Protein AF-A0A316GC61-F1 (afdb_monomer_lite)

Sequence (73 aa):
MNKQTTRQMETDDVLRVELEEFKREHRDLDVAISALEATAGDQLTIRRLKKQKLYIKDKIAQLEDRLTPDIIA

Secondary structure (DSSP, 8-state):
--HHHHHHHHHHHHHHHHHHHHHHHHHHHHHHHHHHHHTT--HHHHHHHHHHHHHHHHHHHHHHHHH-TTS--

Organism: NCBI:txid1826607

InterPro domains:
  IPR007420 Protein of unknown function DUF465 [PF04325] (20-64)
  IPR038444 DUF465 superfamily [G3DSA:6.10.280.50] (3-67)

Structure (mmCIF, N/CA/C/O backbon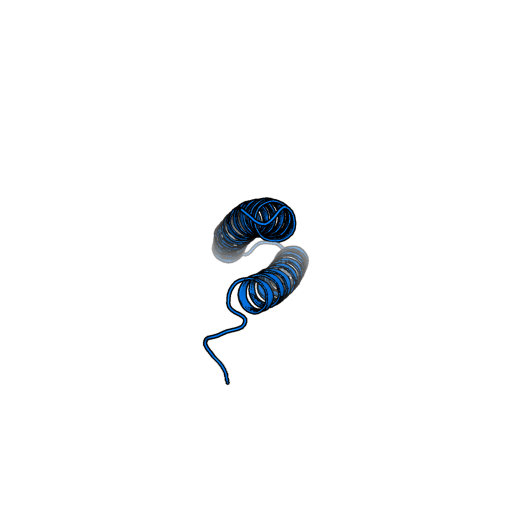e):
data_AF-A0A316GC61-F1
#
_entry.id   AF-A0A316GC61-F1
#
loop_
_atom_site.group_PDB
_atom_site.id
_atom_site.type_symbol
_atom_site.label_atom_id
_atom_site.label_alt_id
_atom_site.label_comp_id
_atom_site.label_asym_id
_atom_site.label_entity_id
_atom_site.label_seq_id
_atom_site.pdbx_PDB_ins_code
_atom_site.Cartn_x
_atom_site.Cartn_y
_atom_site.Cartn_z
_atom_site.occupancy
_atom_site.B_iso_or_equiv
_atom_site.auth_seq_id
_atom_site.auth_comp_id
_atom_site.auth_asym_id
_atom_site.auth_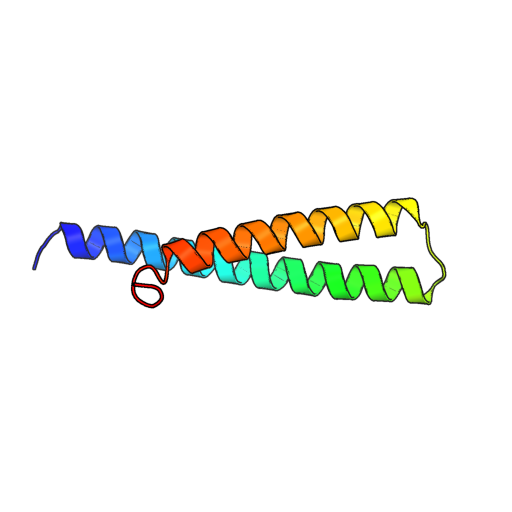atom_id
_atom_site.pdbx_PDB_model_num
ATOM 1 N N . MET A 1 1 ? -32.753 5.357 23.880 1.00 49.12 1 MET A N 1
ATOM 2 C CA . MET A 1 1 ? -31.691 5.310 22.850 1.00 49.12 1 MET A CA 1
ATOM 3 C C . MET A 1 1 ? -30.517 6.137 23.345 1.00 49.12 1 MET A C 1
ATOM 5 O O . MET A 1 1 ? -30.688 7.326 23.592 1.00 49.12 1 ME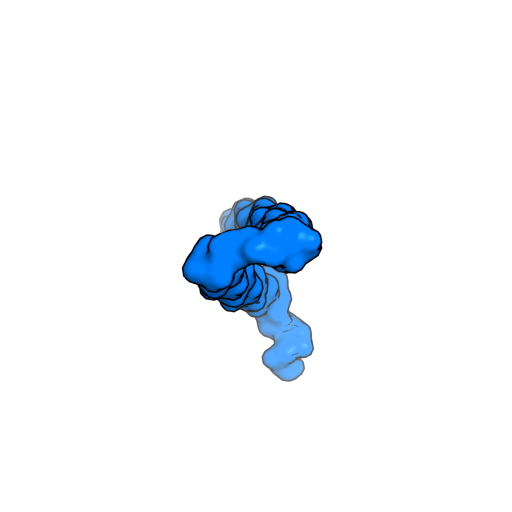T A O 1
ATOM 9 N N . ASN A 1 2 ? -29.379 5.495 23.608 1.00 49.50 2 ASN A N 1
ATOM 10 C CA . ASN A 1 2 ? -28.229 6.131 24.249 1.00 49.50 2 ASN A CA 1
ATOM 11 C C . ASN A 1 2 ? -27.507 7.046 23.255 1.00 49.50 2 ASN A C 1
ATOM 13 O O . ASN A 1 2 ? -27.034 6.583 22.222 1.00 49.50 2 ASN A O 1
ATOM 17 N N . LYS A 1 3 ? -27.360 8.331 23.604 1.00 58.38 3 LYS A N 1
ATOM 18 C CA . LYS A 1 3 ? -26.599 9.336 22.831 1.00 58.38 3 LYS A CA 1
ATOM 19 C C . LYS A 1 3 ? -25.131 8.945 22.570 1.00 58.38 3 LYS A C 1
ATOM 21 O O . LYS A 1 3 ? -24.467 9.569 21.751 1.00 58.38 3 LYS A O 1
ATOM 26 N N . GLN A 1 4 ? -24.613 7.945 23.285 1.00 60.03 4 GLN A N 1
ATOM 27 C CA . GLN A 1 4 ? -23.253 7.432 23.120 1.00 60.03 4 GLN A CA 1
ATOM 28 C C . GLN A 1 4 ? -23.120 6.499 21.907 1.00 60.03 4 GLN A C 1
ATOM 30 O O . GLN A 1 4 ? -22.131 6.597 21.189 1.00 60.03 4 GLN A O 1
ATOM 35 N N . THR A 1 5 ? -24.138 5.683 21.618 1.00 61.59 5 THR A N 1
ATOM 36 C CA . THR A 1 5 ? -24.128 4.751 20.478 1.00 61.59 5 THR A CA 1
ATOM 37 C C . THR A 1 5 ? -24.152 5.494 19.144 1.00 61.59 5 THR A C 1
ATOM 39 O O . THR A 1 5 ? -23.417 5.139 18.233 1.00 61.59 5 THR A O 1
ATOM 42 N N . THR A 1 6 ? -24.921 6.583 19.040 1.00 64.06 6 THR A N 1
ATOM 43 C CA . THR A 1 6 ? -24.970 7.407 17.819 1.00 64.06 6 THR A CA 1
ATOM 44 C C . THR A 1 6 ? -23.619 8.044 17.493 1.00 64.06 6 THR A C 1
ATOM 46 O O . THR A 1 6 ? -23.216 8.044 16.339 1.00 64.06 6 THR A O 1
ATOM 49 N N . ARG A 1 7 ? -22.880 8.515 18.507 1.00 64.62 7 ARG A N 1
ATOM 50 C CA . ARG A 1 7 ? -21.57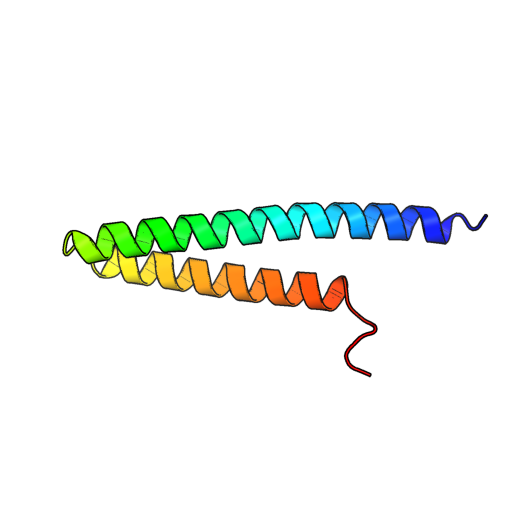0 9.158 18.309 1.00 64.62 7 ARG A CA 1
ATOM 51 C C . ARG A 1 7 ? -20.469 8.159 17.930 1.00 64.62 7 ARG A C 1
ATOM 53 O O . ARG A 1 7 ? -19.530 8.515 17.223 1.00 64.62 7 ARG A O 1
ATOM 60 N N . GLN A 1 8 ? -20.573 6.924 18.422 1.00 63.94 8 GLN A N 1
ATOM 61 C CA . GLN A 1 8 ? -19.683 5.825 18.041 1.00 63.94 8 GLN A CA 1
ATOM 62 C C . GLN A 1 8 ? -19.937 5.387 16.594 1.00 63.94 8 GLN A C 1
ATOM 64 O O . GLN A 1 8 ? -18.989 5.344 15.822 1.00 63.94 8 GLN A O 1
ATOM 69 N N . MET A 1 9 ? -21.202 5.204 16.193 1.00 63.38 9 MET A N 1
ATOM 70 C CA . MET A 1 9 ? -21.561 4.873 14.805 1.00 63.38 9 MET A CA 1
ATOM 71 C C . MET A 1 9 ? -21.053 5.919 13.800 1.00 63.38 9 MET A C 1
ATOM 73 O O . MET A 1 9 ? -20.434 5.552 12.809 1.00 63.38 9 MET A O 1
ATOM 77 N N . GLU A 1 10 ? -21.212 7.218 14.091 1.00 68.06 10 GLU A N 1
ATOM 78 C CA . GLU A 1 10 ? -20.667 8.296 13.245 1.00 68.06 10 GLU A CA 1
ATOM 79 C C . GLU A 1 10 ? -19.135 8.232 13.110 1.00 68.06 10 GLU A C 1
ATOM 81 O O . GLU A 1 10 ? -18.586 8.598 12.074 1.00 68.06 10 GLU A O 1
ATOM 86 N N . THR A 1 11 ? -18.432 7.762 14.144 1.00 79.00 11 THR A N 1
ATOM 87 C CA . THR A 1 11 ? -16.969 7.613 14.115 1.00 79.00 11 THR A CA 1
ATOM 88 C C . THR A 1 11 ? -16.558 6.402 13.278 1.00 79.00 11 THR A C 1
ATOM 90 O O . THR A 1 11 ? -15.616 6.496 12.494 1.00 79.00 11 THR A O 1
ATOM 93 N N . ASP A 1 12 ? -17.276 5.288 13.400 1.00 82.25 12 ASP A N 1
ATOM 94 C CA . ASP A 1 12 ? -16.997 4.064 12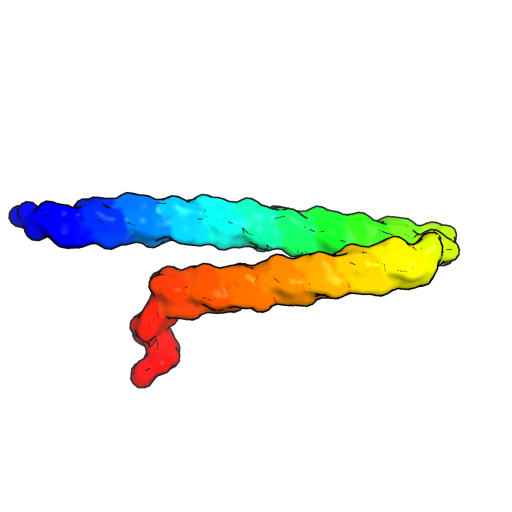.647 1.00 82.25 12 ASP A CA 1
ATOM 95 C C . ASP A 1 12 ? -17.285 4.250 11.154 1.00 82.25 12 ASP A C 1
ATOM 97 O O . ASP A 1 12 ? -16.504 3.807 10.314 1.00 82.25 12 ASP A O 1
ATOM 101 N N . ASP A 1 13 ? -18.354 4.967 10.801 1.00 84.69 13 ASP A N 1
ATOM 102 C CA . ASP A 1 13 ? -18.662 5.291 9.406 1.00 84.69 13 ASP A CA 1
ATOM 103 C C . ASP A 1 13 ? -17.558 6.149 8.763 1.00 84.69 13 ASP A C 1
ATOM 105 O O . ASP A 1 13 ? -17.147 5.877 7.634 1.00 84.69 13 ASP A O 1
ATOM 109 N N . VAL A 1 14 ? -17.002 7.126 9.492 1.00 87.81 14 VAL A N 1
ATOM 110 C CA . VAL A 1 14 ? -15.850 7.920 9.022 1.00 87.81 14 VAL A CA 1
ATOM 111 C C . VAL A 1 14 ? -14.613 7.042 8.829 1.00 87.81 14 VAL A C 1
ATOM 113 O O . VAL A 1 14 ? -13.973 7.111 7.780 1.00 87.81 14 VAL A O 1
ATOM 116 N N . LEU A 1 15 ? -14.301 6.173 9.795 1.00 87.62 15 LEU A N 1
ATOM 117 C CA . LEU A 1 15 ? -13.160 5.254 9.705 1.00 87.62 15 LEU A CA 1
ATOM 118 C C . LEU A 1 15 ? -13.300 4.277 8.527 1.00 87.62 15 LEU A C 1
ATOM 120 O O . LEU A 1 15 ? -12.307 3.947 7.882 1.00 87.62 15 LEU A O 1
ATOM 124 N N . ARG A 1 16 ? -14.523 3.836 8.205 1.00 88.31 16 ARG A N 1
ATOM 125 C CA . ARG A 1 16 ? -14.800 2.978 7.040 1.00 88.31 16 ARG A CA 1
ATOM 126 C C . ARG A 1 16 ? -14.586 3.708 5.719 1.00 88.31 16 ARG A C 1
ATOM 128 O O . ARG A 1 16 ? -14.054 3.107 4.790 1.00 88.31 16 ARG A O 1
ATOM 13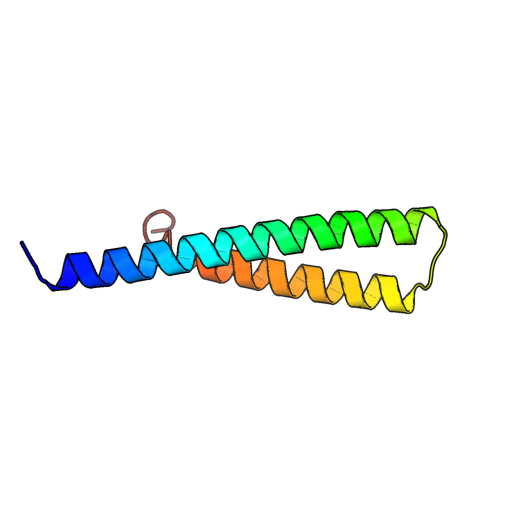5 N N . VAL A 1 17 ? -14.969 4.982 5.632 1.00 92.31 17 VAL A N 1
ATOM 136 C CA . VAL A 1 17 ? -14.695 5.808 4.445 1.00 92.31 17 VAL A CA 1
ATOM 137 C C . VAL A 1 17 ? -13.189 6.001 4.267 1.00 92.31 17 VAL A C 1
ATOM 139 O O . VAL A 1 17 ? -12.676 5.748 3.180 1.00 92.31 17 VAL A O 1
ATOM 142 N N . GLU A 1 18 ? -12.464 6.370 5.327 1.00 90.56 18 GLU A N 1
ATOM 143 C CA . GLU A 1 18 ? -10.999 6.492 5.275 1.00 90.56 18 GLU A CA 1
ATOM 144 C C . GLU A 1 18 ? -10.329 5.172 4.869 1.00 90.56 18 GLU A C 1
ATOM 146 O O . GLU A 1 18 ? -9.421 5.165 4.038 1.00 90.56 18 GLU A O 1
ATOM 151 N N . LEU A 1 19 ? -10.800 4.043 5.408 1.00 92.38 19 LEU A N 1
ATOM 152 C CA . LEU A 1 19 ? -10.299 2.716 5.062 1.00 92.38 19 LEU A CA 1
ATOM 153 C C . LEU A 1 19 ? -10.464 2.407 3.568 1.00 92.38 19 LEU A C 1
ATOM 155 O O . LEU A 1 19 ? -9.531 1.903 2.942 1.00 92.38 19 LEU A O 1
ATOM 159 N N . GLU A 1 20 ? -11.631 2.695 2.990 1.00 93.75 20 GLU A N 1
ATOM 160 C CA . GLU A 1 20 ? -11.878 2.489 1.559 1.00 93.75 20 GLU A CA 1
ATOM 161 C C . GLU A 1 20 ? -10.983 3.375 0.686 1.00 93.75 20 GLU A C 1
ATOM 163 O O . GLU A 1 20 ? -10.450 2.905 -0.324 1.00 93.75 20 GLU A O 1
ATOM 168 N N . GLU A 1 21 ? -10.744 4.621 1.098 1.00 95.06 21 GLU A N 1
ATOM 169 C CA . GLU A 1 21 ? -9.832 5.525 0.396 1.00 95.06 21 GLU A CA 1
ATOM 170 C C . GLU A 1 21 ? -8.385 5.025 0.454 1.00 95.06 21 GLU A C 1
ATOM 172 O O . GLU A 1 21 ? -7.734 4.917 -0.587 1.00 95.06 21 GLU A O 1
ATOM 177 N N . PHE A 1 22 ? -7.899 4.586 1.619 1.00 94.69 22 PHE A N 1
ATOM 178 C CA . PHE A 1 22 ? -6.573 3.971 1.719 1.00 94.69 22 PHE A CA 1
ATOM 179 C C . PHE A 1 22 ? -6.467 2.677 0.902 1.00 94.69 22 PHE A C 1
ATOM 181 O O . PHE A 1 22 ? -5.450 2.440 0.247 1.00 94.69 22 PHE A O 1
ATOM 188 N N . LYS A 1 23 ? -7.512 1.839 0.881 1.00 94.31 23 LYS A N 1
ATOM 189 C CA . LYS A 1 23 ? -7.559 0.629 0.039 1.00 94.31 23 LYS A CA 1
ATOM 190 C C . LYS A 1 23 ? -7.501 0.969 -1.447 1.00 94.31 23 LYS A C 1
ATOM 192 O O . LYS A 1 23 ? -6.859 0.241 -2.208 1.00 94.31 23 LYS A O 1
ATOM 197 N N . ARG A 1 24 ? -8.160 2.050 -1.871 1.00 96.56 24 ARG A N 1
ATOM 198 C CA . ARG A 1 24 ? -8.094 2.561 -3.244 1.00 96.56 24 ARG A CA 1
ATOM 199 C C . ARG A 1 24 ? -6.685 3.047 -3.573 1.00 96.56 24 ARG A C 1
ATOM 201 O O . ARG A 1 24 ? -6.096 2.526 -4.514 1.00 96.56 24 ARG A O 1
ATOM 208 N N . GLU A 1 25 ? -6.112 3.920 -2.747 1.00 96.19 25 GLU A N 1
ATOM 209 C CA . GLU A 1 25 ? -4.759 4.453 -2.948 1.00 96.19 25 GLU A CA 1
ATOM 210 C C . GLU A 1 25 ? -3.707 3.332 -2.995 1.00 96.19 25 GLU A C 1
ATOM 212 O O . GLU A 1 25 ? -2.819 3.328 -3.847 1.00 96.19 25 GLU A O 1
ATOM 217 N N . HIS A 1 26 ? -3.835 2.318 -2.135 1.00 96.12 26 HIS A N 1
ATOM 218 C CA . HIS A 1 26 ? -2.956 1.150 -2.150 1.00 96.12 26 HIS A CA 1
ATOM 219 C C . HIS A 1 26 ? -3.010 0.387 -3.484 1.00 96.12 26 HIS A C 1
ATOM 221 O O . HIS A 1 26 ? -1.969 -0.054 -3.977 1.00 96.12 26 HIS A O 1
ATOM 227 N N . ARG A 1 27 ? -4.204 0.218 -4.075 1.00 95.75 27 ARG A N 1
ATOM 228 C CA . ARG A 1 27 ? -4.362 -0.414 -5.397 1.00 95.75 27 ARG A CA 1
ATOM 229 C C . ARG A 1 27 ? -3.756 0.446 -6.502 1.00 95.75 27 ARG A C 1
ATOM 231 O O . ARG A 1 27 ? -3.054 -0.091 -7.355 1.00 95.75 27 ARG A O 1
ATOM 238 N N . ASP A 1 28 ? -3.972 1.755 -6.456 1.00 96.38 28 ASP A N 1
ATOM 239 C CA . ASP A 1 28 ? -3.437 2.690 -7.449 1.00 96.38 28 ASP A CA 1
ATOM 240 C C . ASP A 1 28 ? -1.902 2.707 -7.429 1.00 96.38 28 ASP A C 1
ATOM 242 O O . ASP A 1 28 ? -1.259 2.663 -8.481 1.00 96.38 28 ASP A O 1
ATOM 246 N N . LEU A 1 29 ? -1.298 2.668 -6.236 1.00 95.62 29 LEU A N 1
ATOM 247 C CA . LEU A 1 29 ? 0.148 2.514 -6.083 1.00 95.62 29 LEU A CA 1
ATOM 248 C C . LEU A 1 29 ? 0.657 1.200 -6.670 1.00 95.62 29 LEU A C 1
ATOM 250 O O . LEU A 1 29 ? 1.742 1.179 -7.245 1.00 95.62 29 LEU A O 1
ATOM 254 N N . ASP A 1 30 ? -0.106 0.115 -6.552 1.00 96.19 30 ASP A N 1
ATOM 255 C CA . ASP A 1 30 ? 0.279 -1.176 -7.119 1.00 96.19 30 ASP A CA 1
ATOM 256 C C . ASP A 1 30 ? 0.299 -1.155 -8.648 1.00 96.19 30 ASP A C 1
ATOM 258 O O . ASP A 1 30 ? 1.243 -1.641 -9.279 1.00 96.19 30 ASP A O 1
ATOM 262 N N . VAL A 1 31 ? -0.714 -0.526 -9.246 1.00 96.50 31 VAL A N 1
ATOM 263 C CA . VAL A 1 31 ? -0.787 -0.310 -10.695 1.00 96.50 31 VAL A CA 1
ATOM 264 C C . VAL A 1 31 ? 0.367 0.581 -11.158 1.00 96.50 31 VAL A C 1
ATOM 266 O O . VAL A 1 31 ? 1.044 0.243 -12.129 1.00 96.50 31 VAL A O 1
ATOM 269 N N . ALA A 1 32 ? 0.649 1.674 -10.442 1.00 94.44 32 ALA A N 1
ATOM 270 C CA . ALA A 1 32 ? 1.753 2.574 -10.762 1.00 94.44 32 ALA A CA 1
ATOM 271 C C . ALA A 1 32 ? 3.117 1.869 -10.679 1.00 94.44 32 ALA A C 1
ATOM 273 O O . ALA A 1 32 ? 3.925 1.986 -11.599 1.00 94.44 32 ALA A O 1
ATOM 274 N N . ILE A 1 33 ? 3.367 1.096 -9.615 1.00 94.50 33 ILE A N 1
ATOM 275 C CA . ILE A 1 33 ? 4.597 0.305 -9.464 1.00 94.50 33 ILE A CA 1
ATOM 276 C C . ILE A 1 33 ? 4.734 -0.682 -10.624 1.00 94.50 33 ILE A C 1
ATOM 278 O O . ILE A 1 33 ? 5.786 -0.718 -11.256 1.00 94.50 33 ILE A O 1
ATOM 282 N N . SER A 1 34 ? 3.670 -1.424 -10.943 1.00 95.31 34 SER A N 1
ATOM 283 C CA . SER A 1 34 ? 3.679 -2.422 -12.020 1.00 95.31 34 SER A CA 1
ATOM 284 C C . SER A 1 34 ? 3.968 -1.789 -13.386 1.00 95.31 34 SER A C 1
ATOM 286 O O . SER A 1 34 ? 4.759 -2.317 -14.167 1.00 95.31 34 SER A O 1
ATOM 288 N N . ALA A 1 35 ? 3.380 -0.622 -13.668 1.00 93.88 35 ALA A N 1
ATOM 289 C CA . ALA A 1 35 ? 3.628 0.126 -14.899 1.00 93.88 35 ALA A CA 1
ATOM 290 C C . ALA A 1 35 ? 5.079 0.641 -14.994 1.00 93.88 35 ALA A C 1
ATOM 292 O O . ALA A 1 35 ? 5.697 0.586 -16.061 1.00 93.88 35 ALA A O 1
ATOM 293 N N . LEU A 1 36 ? 5.651 1.110 -13.880 1.00 92.69 36 LEU A N 1
ATOM 294 C CA . LEU A 1 36 ? 7.051 1.543 -13.831 1.00 92.69 36 LEU A CA 1
ATOM 295 C C . LEU A 1 36 ? 8.026 0.365 -13.969 1.00 92.69 36 LEU A C 1
ATOM 297 O O . LEU A 1 36 ? 9.048 0.489 -14.642 1.00 92.69 36 LEU A O 1
ATOM 301 N N . GLU A 1 37 ? 7.718 -0.780 -13.364 1.00 92.94 37 GLU A N 1
ATOM 302 C CA . GLU A 1 37 ? 8.533 -1.992 -13.482 1.00 92.94 37 GLU A CA 1
ATOM 303 C C . GLU A 1 37 ? 8.526 -2.536 -14.916 1.00 92.94 37 GLU A C 1
ATOM 305 O O . GLU A 1 37 ? 9.583 -2.896 -15.436 1.00 92.94 37 GLU A O 1
ATOM 310 N N . ALA A 1 38 ? 7.374 -2.508 -15.595 1.00 93.56 38 ALA A N 1
ATOM 311 C CA . ALA A 1 38 ? 7.241 -2.950 -16.985 1.00 93.56 38 ALA A CA 1
ATOM 312 C C . ALA A 1 38 ? 8.062 -2.110 -17.979 1.00 93.56 38 ALA A C 1
ATOM 314 O O . ALA A 1 38 ? 8.484 -2.613 -19.018 1.00 93.56 38 ALA A O 1
ATOM 315 N N . THR A 1 39 ? 8.304 -0.836 -17.666 1.00 91.44 39 THR A N 1
ATOM 316 C CA . THR A 1 39 ? 9.056 0.091 -18.527 1.00 91.44 39 THR A CA 1
ATOM 317 C C . THR A 1 39 ? 10.543 0.182 -18.175 1.00 91.44 39 THR A C 1
ATOM 319 O O . THR A 1 39 ? 11.248 1.010 -18.747 1.00 91.44 39 THR A O 1
ATOM 322 N N . ALA A 1 40 ? 11.034 -0.661 -17.251 1.00 82.06 40 ALA A N 1
ATOM 323 C CA . ALA A 1 40 ? 12.376 -0.559 -16.668 1.00 82.06 40 ALA A CA 1
ATOM 324 C C . ALA A 1 40 ? 12.684 0.862 -16.148 1.00 82.06 40 ALA A C 1
ATOM 326 O O . ALA A 1 40 ? 13.791 1.378 -16.307 1.00 82.06 40 ALA A O 1
ATOM 327 N N . GLY A 1 41 ? 11.674 1.498 -15.545 1.00 79.81 41 GLY A N 1
ATOM 328 C CA . GLY A 1 41 ? 11.743 2.868 -15.057 1.00 79.81 41 GLY A CA 1
ATOM 329 C C . GLY A 1 41 ? 12.698 3.067 -13.877 1.00 79.81 41 GLY A C 1
ATOM 330 O O . GLY A 1 41 ? 13.382 2.156 -13.402 1.00 79.81 41 GLY A O 1
ATOM 331 N N . ASP A 1 42 ? 12.729 4.304 -13.381 1.00 90.06 42 ASP A N 1
ATOM 332 C CA . ASP A 1 42 ? 13.617 4.714 -12.296 1.00 90.06 42 ASP A CA 1
ATOM 333 C C . ASP A 1 42 ? 13.408 3.882 -11.013 1.00 90.06 42 ASP A C 1
ATOM 335 O O . ASP A 1 42 ? 12.378 3.951 -10.334 1.00 90.06 42 ASP A O 1
ATOM 339 N N . GLN A 1 43 ? 14.451 3.135 -10.644 1.00 90.81 43 GLN A N 1
ATOM 340 C CA . GLN A 1 43 ? 14.493 2.291 -9.452 1.00 90.81 43 GLN A CA 1
ATOM 341 C C . GLN A 1 43 ? 14.319 3.088 -8.152 1.00 90.81 43 GLN A C 1
ATOM 343 O O . GLN A 1 43 ? 13.787 2.554 -7.176 1.00 90.81 43 GLN A O 1
ATOM 348 N N . LEU A 1 44 ? 14.738 4.359 -8.108 1.00 93.81 44 LEU A N 1
ATOM 349 C CA . LEU A 1 44 ? 14.506 5.213 -6.940 1.00 93.81 44 LEU A CA 1
ATOM 350 C C . LEU A 1 44 ? 13.021 5.529 -6.782 1.00 93.81 44 LEU A C 1
ATOM 352 O O . LEU A 1 44 ? 12.495 5.452 -5.669 1.00 93.81 44 LEU A O 1
ATOM 356 N N . THR A 1 45 ? 12.337 5.824 -7.886 1.00 93.44 45 THR A N 1
ATOM 357 C CA . THR A 1 45 ? 10.892 6.055 -7.897 1.00 93.44 45 THR A CA 1
ATOM 358 C C . THR A 1 45 ? 10.132 4.798 -7.472 1.00 93.44 45 THR A C 1
ATOM 360 O O . THR A 1 45 ? 9.318 4.868 -6.552 1.00 93.44 45 THR A O 1
ATOM 363 N N . ILE A 1 46 ? 10.476 3.626 -8.017 1.00 94.31 46 ILE A N 1
ATOM 364 C CA . ILE A 1 46 ? 9.868 2.343 -7.617 1.00 94.31 46 ILE A CA 1
ATOM 365 C C . ILE A 1 46 ? 10.051 2.089 -6.111 1.00 94.31 46 ILE A C 1
ATOM 367 O O . ILE A 1 46 ? 9.098 1.733 -5.416 1.00 94.31 46 ILE A O 1
ATOM 371 N N . ARG A 1 47 ? 11.254 2.319 -5.564 1.00 95.62 47 ARG A N 1
ATOM 372 C CA . ARG A 1 47 ? 11.516 2.168 -4.120 1.00 95.62 47 ARG A CA 1
ATOM 373 C C . ARG A 1 47 ? 10.681 3.125 -3.268 1.00 95.62 47 ARG A C 1
ATOM 375 O O . ARG A 1 47 ? 10.187 2.716 -2.217 1.00 95.62 47 ARG A O 1
ATOM 382 N N . ARG A 1 48 ? 10.506 4.378 -3.701 1.00 95.44 48 ARG A N 1
ATOM 383 C CA . ARG A 1 48 ? 9.663 5.366 -3.003 1.00 95.44 48 ARG A CA 1
ATOM 384 C C . ARG A 1 48 ? 8.197 4.941 -2.993 1.00 95.44 48 ARG A C 1
ATOM 386 O O . ARG A 1 48 ? 7.596 4.931 -1.922 1.00 95.44 48 ARG A O 1
ATOM 393 N N . LEU A 1 49 ? 7.665 4.511 -4.138 1.00 95.31 49 LEU A N 1
ATOM 394 C CA . LEU A 1 49 ? 6.286 4.027 -4.248 1.00 95.31 49 LEU A CA 1
ATOM 395 C C . LEU A 1 49 ? 6.052 2.785 -3.382 1.00 95.31 49 LEU A C 1
ATOM 397 O O . LEU A 1 49 ? 5.071 2.728 -2.649 1.00 95.31 49 LEU A O 1
ATOM 401 N N . LYS A 1 50 ? 6.988 1.825 -3.371 1.00 95.56 50 LYS A N 1
ATOM 402 C CA . LYS A 1 50 ? 6.912 0.645 -2.491 1.00 95.56 50 LYS A CA 1
ATOM 403 C C . LYS A 1 50 ? 6.900 1.022 -1.008 1.00 95.56 50 LYS A C 1
ATOM 405 O O . LYS A 1 50 ? 6.155 0.426 -0.234 1.00 95.56 50 LYS A O 1
ATOM 410 N N . LYS A 1 51 ? 7.684 2.029 -0.606 1.00 96.75 51 LYS A N 1
ATOM 411 C CA . LYS A 1 51 ? 7.673 2.540 0.772 1.00 96.75 51 LYS A CA 1
ATOM 412 C C . LYS A 1 51 ? 6.336 3.204 1.122 1.00 96.75 51 LYS A C 1
ATOM 414 O O . LYS A 1 51 ? 5.821 2.962 2.209 1.00 96.75 51 LYS A O 1
ATOM 419 N N . GLN A 1 52 ? 5.767 3.998 0.215 1.00 96.06 52 GLN A N 1
ATOM 420 C CA . GLN A 1 52 ? 4.442 4.600 0.408 1.00 96.06 52 GLN A CA 1
ATOM 421 C C . GLN A 1 52 ? 3.350 3.526 0.491 1.00 96.06 52 GLN A C 1
ATOM 423 O O . GLN A 1 52 ? 2.521 3.566 1.396 1.00 96.06 52 GLN A O 1
ATOM 428 N N . LYS A 1 53 ? 3.410 2.511 -0.379 1.00 94.62 53 LYS A N 1
ATOM 429 C CA . LYS A 1 53 ? 2.501 1.360 -0.360 1.00 94.62 53 LYS A CA 1
ATOM 430 C C . LYS A 1 53 ? 2.542 0.628 0.984 1.00 94.62 53 LYS A C 1
ATOM 432 O O . LYS A 1 53 ? 1.492 0.303 1.529 1.00 94.62 53 LYS A O 1
ATOM 437 N N . LEU A 1 54 ? 3.737 0.405 1.540 1.00 96.88 54 LEU A N 1
ATOM 438 C CA . LEU A 1 54 ? 3.894 -0.212 2.859 1.00 96.88 54 LEU A CA 1
ATOM 439 C C . LEU A 1 54 ? 3.266 0.644 3.968 1.00 96.88 54 LEU A C 1
ATOM 441 O O . LEU A 1 54 ? 2.507 0.122 4.774 1.00 96.88 54 LEU A O 1
ATOM 445 N N . TYR A 1 55 ? 3.507 1.956 3.961 1.00 95.62 55 TYR A N 1
ATOM 446 C CA . TYR A 1 55 ? 2.904 2.867 4.936 1.00 95.62 55 TYR A CA 1
ATOM 447 C C . TYR A 1 55 ? 1.368 2.842 4.893 1.00 95.62 55 TYR A C 1
ATOM 449 O O . TYR A 1 55 ? 0.722 2.779 5.936 1.00 95.62 55 TYR A O 1
ATOM 457 N N . ILE A 1 56 ? 0.775 2.854 3.696 1.00 94.75 56 ILE A N 1
ATOM 458 C CA . ILE A 1 56 ? -0.684 2.784 3.541 1.00 94.75 56 ILE A CA 1
ATOM 459 C C . ILE A 1 56 ? -1.213 1.432 4.013 1.00 94.75 56 ILE A C 1
ATOM 461 O O . ILE A 1 56 ? -2.223 1.391 4.705 1.00 94.75 56 ILE A O 1
ATOM 465 N N . LYS A 1 57 ? -0.515 0.332 3.711 1.00 94.00 57 LYS A N 1
ATOM 466 C CA . LYS A 1 57 ? -0.868 -0.992 4.232 1.00 94.00 57 LYS A CA 1
ATOM 467 C C . LYS A 1 57 ? -0.894 -1.007 5.766 1.00 94.00 57 LYS A C 1
ATOM 469 O O . LYS A 1 57 ? -1.843 -1.528 6.344 1.00 94.00 57 LYS A O 1
ATOM 474 N N . ASP A 1 58 ? 0.102 -0.410 6.417 1.00 95.06 58 ASP A N 1
ATOM 475 C CA . ASP A 1 58 ? 0.150 -0.327 7.881 1.00 95.06 58 ASP A CA 1
ATOM 476 C C . ASP A 1 58 ? -1.004 0.527 8.438 1.00 95.06 58 ASP A C 1
ATOM 478 O O . ASP A 1 58 ? -1.560 0.216 9.491 1.00 95.06 58 ASP A O 1
ATOM 482 N N . LYS A 1 59 ? -1.408 1.586 7.723 1.00 93.25 59 LYS A N 1
ATOM 483 C CA . LYS A 1 59 ? -2.578 2.404 8.082 1.00 93.25 59 LYS A CA 1
ATOM 484 C C . LYS A 1 59 ? -3.899 1.667 7.914 1.00 93.25 59 LYS A C 1
ATOM 486 O O . LYS A 1 59 ? -4.739 1.761 8.803 1.00 93.25 59 LYS A O 1
ATOM 491 N N . ILE A 1 60 ? -4.054 0.908 6.832 1.00 92.69 60 ILE A N 1
ATOM 492 C CA . ILE A 1 60 ? -5.202 0.021 6.613 1.00 92.69 60 ILE A CA 1
ATOM 493 C C . ILE A 1 60 ? -5.325 -0.949 7.787 1.00 92.69 60 ILE A C 1
ATOM 495 O O . ILE A 1 60 ? -6.386 -1.003 8.393 1.00 92.69 60 ILE A O 1
ATOM 499 N N . ALA A 1 61 ? -4.237 -1.626 8.168 1.00 91.06 61 ALA A N 1
ATOM 500 C CA . ALA A 1 61 ? -4.249 -2.567 9.288 1.00 91.06 61 ALA A CA 1
ATOM 501 C C . ALA A 1 61 ? -4.662 -1.898 10.614 1.00 91.06 61 ALA A C 1
ATOM 503 O O . ALA A 1 61 ? -5.518 -2.414 11.319 1.00 91.06 61 ALA A O 1
ATOM 504 N N . GLN A 1 62 ? -4.133 -0.707 10.921 1.00 89.75 62 GLN A N 1
ATOM 505 C CA . GLN A 1 62 ? -4.519 0.048 12.125 1.00 89.75 62 GLN A CA 1
ATOM 506 C C . GLN A 1 62 ? -6.003 0.451 12.135 1.00 89.75 62 GLN A C 1
ATOM 508 O O . GLN A 1 62 ? -6.632 0.475 13.194 1.00 89.75 62 GLN A O 1
ATOM 513 N N . LEU A 1 63 ? -6.554 0.818 10.975 1.00 88.88 63 LEU A N 1
ATOM 514 C CA . LEU A 1 63 ? -7.967 1.172 10.837 1.00 88.88 63 LEU A CA 1
ATOM 515 C C . LEU A 1 63 ? -8.869 -0.062 10.916 1.00 88.88 63 LEU A C 1
ATOM 517 O O . LEU A 1 63 ? -9.911 0.000 11.562 1.00 88.88 63 LEU A O 1
ATOM 521 N N . GLU A 1 64 ? -8.459 -1.173 10.302 1.00 87.19 64 GLU A N 1
ATOM 522 C CA . GLU A 1 64 ? -9.152 -2.459 10.389 1.00 87.19 64 GLU A CA 1
ATOM 523 C C . GLU A 1 64 ? -9.193 -2.952 11.836 1.00 87.19 64 GLU A C 1
ATOM 525 O O . GLU A 1 64 ? -10.286 -3.188 12.336 1.00 87.19 64 GLU A O 1
ATOM 530 N N . ASP A 1 65 ? -8.065 -2.962 12.554 1.00 86.62 65 ASP A N 1
ATOM 531 C CA . ASP A 1 65 ? -8.005 -3.344 13.975 1.00 86.62 65 ASP A CA 1
ATOM 532 C C . ASP A 1 65 ? -8.952 -2.504 14.848 1.00 86.62 65 ASP A C 1
ATOM 534 O O . ASP A 1 65 ? -9.583 -3.010 15.776 1.00 86.62 65 ASP A O 1
ATOM 538 N N . ARG A 1 66 ? -9.086 -1.207 14.542 1.00 83.19 66 ARG A N 1
ATOM 539 C CA . ARG A 1 66 ? -9.981 -0.299 15.270 1.00 83.19 66 ARG A CA 1
ATOM 540 C C . ARG A 1 66 ? -11.460 -0.531 14.951 1.00 83.19 66 ARG A C 1
ATOM 542 O O . ARG A 1 66 ? -12.296 -0.290 15.817 1.00 83.19 66 ARG A O 1
ATOM 549 N N . LEU A 1 67 ? -11.772 -0.962 13.729 1.00 82.00 67 LEU A N 1
ATOM 550 C CA . LEU A 1 67 ? -13.129 -1.262 13.261 1.00 82.00 67 LEU A CA 1
ATOM 551 C C . LEU A 1 67 ? -13.578 -2.687 13.609 1.00 82.00 67 LEU A C 1
ATOM 553 O O . LEU A 1 67 ? -14.776 -2.932 13.733 1.00 82.00 67 LEU A O 1
ATOM 557 N N . THR A 1 68 ? -12.642 -3.624 13.781 1.00 71.75 68 THR A N 1
ATOM 558 C CA . THR A 1 68 ? -12.909 -5.021 14.151 1.00 71.75 68 THR A CA 1
ATOM 559 C C . THR A 1 68 ? -12.272 -5.401 15.494 1.00 71.75 68 THR A C 1
ATOM 561 O O . THR A 1 68 ? -11.517 -6.374 15.550 1.00 71.75 68 THR A O 1
ATOM 564 N N . PRO A 1 69 ? -12.570 -4.692 16.601 1.00 63.59 69 PRO A N 1
ATOM 565 C CA . PRO A 1 69 ? -11.969 -4.998 17.899 1.00 63.59 69 PRO A CA 1
ATOM 566 C C . PRO A 1 69 ? -12.391 -6.368 18.474 1.00 63.59 69 PRO A C 1
ATOM 568 O O . PRO A 1 69 ? -11.762 -6.840 19.413 1.00 63.59 69 PRO A O 1
ATOM 571 N N . ASP A 1 70 ? -13.423 -7.019 17.921 1.00 51.50 70 ASP A N 1
ATOM 572 C CA . ASP A 1 70 ? -14.125 -8.168 18.528 1.00 51.50 70 ASP A CA 1
ATOM 573 C C . ASP A 1 70 ? -13.840 -9.549 17.887 1.00 51.50 70 ASP A C 1
ATOM 575 O O . ASP A 1 70 ? -14.546 -10.515 18.165 1.00 51.50 70 ASP A O 1
ATOM 579 N N . ILE A 1 71 ? -12.842 -9.683 17.001 1.00 54.84 71 ILE A N 1
ATOM 580 C CA . ILE A 1 71 ? -12.574 -10.960 16.285 1.00 54.84 71 ILE A CA 1
ATOM 581 C C . ILE A 1 71 ? -11.251 -11.627 16.721 1.00 54.84 71 ILE A C 1
ATOM 583 O O . ILE A 1 71 ? -10.959 -12.754 16.327 1.00 54.84 71 ILE A O 1
ATOM 587 N N . ILE A 1 72 ? -10.451 -10.961 17.563 1.00 48.97 72 ILE A N 1
ATOM 588 C CA . ILE A 1 72 ? -9.181 -11.482 18.100 1.00 48.97 72 ILE A CA 1
ATOM 589 C C . ILE A 1 72 ? -9.163 -11.309 19.634 1.00 48.97 72 ILE A C 1
ATOM 591 O O . ILE A 1 72 ? -8.353 -10.558 20.174 1.00 48.97 72 ILE A O 1
ATOM 595 N N . ALA A 1 73 ? -10.085 -11.974 20.337 1.00 44.84 73 ALA A N 1
ATOM 596 C CA . ALA A 1 73 ? -10.067 -12.173 21.792 1.00 44.84 73 ALA A CA 1
ATOM 597 C C . ALA A 1 73 ? -10.590 -13.572 22.143 1.00 44.84 73 ALA A C 1
ATOM 599 O O . ALA A 1 73 ? -11.559 -14.016 21.486 1.00 44.84 73 ALA A O 1
#

pLDDT: mean 84.71, std 14.85, range [44.84, 96.88]

Foldseek 3Di:
DDPVVVVVVVVLVVLVVVLVVLVVLLVVLVVVLVVCVVVVHDPVVNVVSVVVSVVSVVVNVVSVCVNPVDPPD

Radius of gyration: 16.96 Å; chains: 1; bounding box: 46×22×43 Å